Protein AF-A0A2E9QCK7-F1 (afdb_monomer_lite)

Radius of gyration: 15.84 Å; chains: 1; bounding box: 39×37×38 Å

Structure (mmCIF, N/CA/C/O backbone):
data_AF-A0A2E9QCK7-F1
#
_entry.id   AF-A0A2E9QCK7-F1
#
loop_
_atom_site.group_PDB
_atom_site.id
_atom_site.type_symbol
_atom_site.label_atom_id
_atom_site.label_alt_id
_atom_site.label_comp_id
_atom_site.label_asym_id
_atom_site.label_entity_id
_atom_site.label_seq_id
_atom_site.pdbx_PDB_ins_code
_atom_site.Cartn_x
_atom_site.Cartn_y
_atom_site.Cartn_z
_atom_site.occupancy
_atom_site.B_iso_or_equiv
_atom_site.auth_seq_id
_atom_site.auth_comp_id
_atom_site.auth_asym_id
_atom_site.auth_atom_id
_atom_site.pdbx_PDB_model_num
ATOM 1 N N . MET A 1 1 ? -11.651 -20.820 -15.228 1.00 63.41 1 MET A N 1
ATOM 2 C CA . MET A 1 1 ? -10.767 -19.692 -15.595 1.00 63.41 1 MET A CA 1
ATOM 3 C C . MET A 1 1 ? -10.347 -18.994 -14.315 1.00 63.41 1 MET A C 1
ATOM 5 O O . MET A 1 1 ? -11.206 -18.794 -13.467 1.00 63.41 1 MET A O 1
ATOM 9 N N . ALA A 1 2 ? -9.060 -18.695 -14.151 1.00 88.12 2 ALA A N 1
ATOM 10 C CA . ALA A 1 2 ? -8.560 -17.899 -13.030 1.00 88.12 2 ALA A CA 1
ATOM 11 C C . ALA A 1 2 ? -8.432 -16.432 -13.471 1.00 88.12 2 ALA A C 1
ATOM 13 O O . ALA A 1 2 ? -8.135 -16.172 -14.635 1.00 88.12 2 ALA A O 1
ATOM 14 N N . GLY A 1 3 ? -8.679 -15.491 -12.564 1.00 92.62 3 GLY A N 1
ATOM 15 C CA . GLY A 1 3 ? -8.576 -14.053 -12.812 1.00 92.62 3 GLY A CA 1
ATOM 16 C C . GLY A 1 3 ? -8.310 -13.306 -11.510 1.00 92.62 3 GLY A C 1
ATOM 17 O O . GLY A 1 3 ? -8.466 -13.876 -10.427 1.00 92.62 3 GLY A O 1
ATOM 18 N N . VAL A 1 4 ? -7.900 -12.044 -11.615 1.00 93.75 4 VAL A N 1
ATOM 19 C CA . VAL A 1 4 ? -7.601 -11.189 -10.460 1.00 93.75 4 VAL A CA 1
ATOM 20 C C . VAL A 1 4 ? -8.713 -10.162 -10.299 1.00 93.75 4 VAL A C 1
ATOM 22 O O . VAL A 1 4 ? -9.032 -9.427 -11.231 1.00 93.75 4 VAL A O 1
ATOM 25 N N . VAL A 1 5 ? -9.292 -10.091 -9.101 1.00 94.31 5 VAL A N 1
ATOM 26 C CA . VAL A 1 5 ? -10.239 -9.037 -8.725 1.00 94.31 5 VAL A CA 1
ATOM 27 C C . VAL A 1 5 ? -9.566 -8.163 -7.683 1.00 94.31 5 VAL A C 1
ATOM 29 O O . VAL A 1 5 ? -9.160 -8.650 -6.629 1.00 94.31 5 VAL A O 1
ATOM 32 N N . GLY A 1 6 ? -9.427 -6.880 -7.996 1.00 92.94 6 GLY A N 1
ATOM 33 C CA . GLY A 1 6 ? -8.823 -5.888 -7.119 1.00 92.94 6 GLY A CA 1
ATOM 34 C C . GLY A 1 6 ? -9.728 -4.677 -6.966 1.00 92.94 6 GLY A C 1
ATOM 35 O O . GLY A 1 6 ? -10.525 -4.361 -7.844 1.00 92.94 6 GLY A O 1
ATOM 36 N N . LEU A 1 7 ? -9.600 -3.994 -5.836 1.00 91.50 7 LEU A N 1
ATOM 37 C CA . LEU A 1 7 ? -10.248 -2.700 -5.612 1.00 91.50 7 LEU A CA 1
ATOM 38 C C . LEU A 1 7 ? -9.305 -1.576 -6.045 1.00 91.50 7 LEU A C 1
ATOM 40 O O . LEU A 1 7 ? -9.687 -0.649 -6.749 1.00 91.50 7 LEU A O 1
ATOM 44 N N . THR A 1 8 ? -8.024 -1.712 -5.704 1.00 88.69 8 THR A N 1
ATOM 45 C CA . THR A 1 8 ? -6.997 -0.721 -6.013 1.00 88.69 8 THR A CA 1
ATOM 46 C C . THR A 1 8 ? -5.658 -1.417 -6.235 1.00 88.69 8 THR A C 1
ATOM 48 O O . THR A 1 8 ? -5.275 -2.289 -5.454 1.00 88.69 8 THR A O 1
ATOM 51 N N . PHE A 1 9 ? -4.929 -1.006 -7.273 1.00 90.12 9 PHE A N 1
ATOM 52 C CA . PHE A 1 9 ? -3.530 -1.375 -7.487 1.00 90.12 9 PHE A CA 1
ATOM 53 C C . PHE A 1 9 ? -2.679 -0.116 -7.342 1.00 90.12 9 PHE A C 1
ATOM 55 O O . PHE A 1 9 ? -2.906 0.869 -8.042 1.00 90.12 9 PHE A O 1
ATOM 62 N N . LEU A 1 10 ? -1.738 -0.129 -6.399 1.00 90.88 10 LEU A N 1
ATOM 63 C CA . LEU A 1 10 ? -0.898 1.024 -6.092 1.00 90.88 10 LEU A CA 1
ATOM 64 C C . LEU A 1 10 ? 0.492 0.842 -6.692 1.00 90.88 10 LEU A C 1
ATOM 66 O O . LEU A 1 10 ? 1.130 -0.190 -6.490 1.00 90.88 10 LEU A O 1
ATOM 70 N N . ASP A 1 11 ? 0.972 1.887 -7.359 1.00 91.38 11 ASP A N 1
ATOM 71 C CA . ASP A 1 11 ? 2.362 2.007 -7.778 1.00 91.38 11 ASP A CA 1
ATOM 72 C C . ASP A 1 11 ? 3.027 3.197 -7.076 1.00 91.38 11 ASP A C 1
ATOM 74 O O . ASP A 1 11 ? 2.943 4.350 -7.507 1.00 91.38 11 ASP A O 1
ATOM 78 N N . GLU A 1 12 ? 3.726 2.899 -5.982 1.00 89.19 12 GLU A N 1
ATOM 79 C CA . GLU A 1 12 ? 4.423 3.892 -5.159 1.00 89.19 12 GLU A CA 1
ATOM 80 C C . GLU A 1 12 ? 5.637 4.525 -5.867 1.00 89.19 12 GLU A C 1
ATOM 82 O O . GLU A 1 12 ? 6.216 5.495 -5.373 1.00 89.19 12 GLU A O 1
ATOM 87 N N . ARG A 1 13 ? 6.029 4.053 -7.060 1.00 88.62 13 ARG A N 1
ATOM 88 C CA . ARG A 1 13 ? 7.041 4.736 -7.884 1.00 88.62 13 ARG A CA 1
ATOM 89 C C . ARG A 1 13 ? 6.508 6.096 -8.344 1.00 88.62 13 ARG A C 1
ATOM 91 O O . ARG A 1 13 ? 7.245 7.091 -8.374 1.00 88.62 13 ARG A O 1
ATOM 98 N N . ILE A 1 14 ? 5.206 6.175 -8.616 1.00 90.44 14 ILE A N 1
ATOM 99 C CA . ILE A 1 14 ? 4.533 7.369 -9.124 1.00 90.44 14 ILE A CA 1
ATOM 100 C C . ILE A 1 14 ? 4.322 8.371 -7.982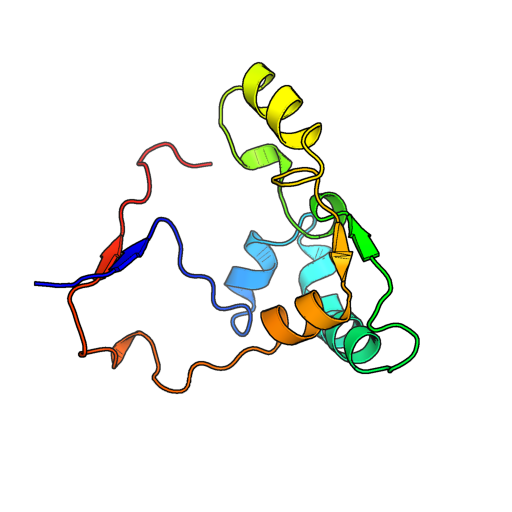 1.00 90.44 14 ILE A C 1
ATOM 102 O O . ILE A 1 14 ? 3.741 8.063 -6.943 1.00 90.44 14 ILE A O 1
ATOM 106 N N . TYR A 1 15 ? 4.790 9.610 -8.167 1.00 88.06 15 TYR A N 1
ATOM 107 C CA . TYR A 1 15 ? 4.681 10.655 -7.140 1.00 88.06 15 TYR A CA 1
ATOM 108 C C . TYR A 1 15 ? 3.229 10.962 -6.757 1.00 88.06 15 TYR A C 1
ATOM 110 O O . TYR A 1 15 ? 2.929 11.143 -5.581 1.00 88.06 15 TYR A O 1
ATOM 118 N N . ARG A 1 16 ? 2.324 10.986 -7.743 1.00 90.94 16 ARG A N 1
ATOM 119 C CA . ARG A 1 16 ? 0.899 11.238 -7.513 1.00 90.94 16 ARG A CA 1
ATOM 120 C C . ARG A 1 16 ? 0.268 10.180 -6.606 1.00 90.94 16 ARG A C 1
ATOM 122 O O . ARG A 1 16 ? -0.409 10.548 -5.656 1.00 90.94 16 ARG A O 1
ATOM 129 N N . VAL A 1 17 ? 0.551 8.900 -6.862 1.00 89.50 17 VAL A N 1
ATOM 130 C CA . VAL A 1 17 ? 0.061 7.786 -6.036 1.00 89.50 17 VAL A CA 1
ATOM 131 C C . VAL A 1 17 ? 0.561 7.950 -4.604 1.00 89.50 17 VAL A C 1
ATOM 133 O O . VAL A 1 17 ? -0.246 8.019 -3.685 1.00 89.50 17 VAL A O 1
ATOM 136 N N . ARG A 1 18 ? 1.870 8.171 -4.417 1.00 89.31 18 ARG A N 1
ATOM 137 C CA . ARG A 1 18 ? 2.450 8.452 -3.092 1.00 89.31 18 ARG A CA 1
ATOM 138 C C . ARG A 1 18 ? 1.745 9.598 -2.381 1.00 89.31 18 ARG A C 1
ATOM 140 O O . ARG A 1 18 ? 1.391 9.476 -1.215 1.00 89.31 18 ARG A O 1
ATOM 147 N N . HIS A 1 19 ? 1.560 10.715 -3.075 1.00 88.88 19 HIS A N 1
ATOM 148 C CA . HIS A 1 19 ? 0.938 11.923 -2.543 1.00 88.88 19 HIS A CA 1
ATOM 149 C C . HIS A 1 19 ? -0.515 11.699 -2.088 1.00 88.88 19 HIS A C 1
ATOM 151 O O . HIS A 1 19 ? -0.951 12.285 -1.093 1.00 88.88 19 HIS A O 1
ATOM 157 N N . GLU A 1 20 ? -1.261 10.853 -2.795 1.00 87.69 20 GLU A N 1
ATOM 158 C CA . GLU A 1 20 ? -2.643 10.502 -2.457 1.00 87.69 20 GLU A CA 1
ATOM 159 C C . GLU A 1 20 ? -2.715 9.457 -1.326 1.00 87.69 20 GLU A C 1
ATOM 161 O O . GLU A 1 20 ? -3.569 9.585 -0.445 1.00 87.69 20 GLU A O 1
ATOM 166 N N . THR A 1 21 ? -1.776 8.505 -1.269 1.00 85.62 21 THR A N 1
ATOM 167 C CA . THR A 1 21 ? -1.723 7.445 -0.245 1.00 85.62 21 THR A CA 1
ATOM 168 C C . THR A 1 21 ? -1.270 7.952 1.127 1.00 85.62 21 THR A C 1
ATOM 170 O O . THR A 1 21 ? -1.786 7.503 2.159 1.00 85.62 21 THR A O 1
ATOM 173 N N . VAL A 1 22 ? -0.294 8.871 1.176 1.00 88.19 22 VAL A N 1
ATOM 174 C CA . VAL A 1 22 ? 0.280 9.327 2.451 1.00 88.19 22 VAL A CA 1
ATOM 175 C C . VAL A 1 22 ? -0.727 10.102 3.300 1.00 88.19 22 VAL A C 1
ATOM 177 O O . VAL A 1 22 ? -1.586 10.834 2.796 1.00 88.19 22 VAL A O 1
ATOM 180 N N . ILE A 1 23 ? -0.587 9.987 4.624 1.00 87.19 23 ILE A N 1
ATOM 181 C CA . ILE A 1 23 ? -1.447 10.708 5.576 1.00 87.19 23 ILE A CA 1
ATOM 182 C C . ILE A 1 23 ? -1.418 12.227 5.361 1.00 87.19 23 ILE A C 1
ATOM 184 O O . ILE A 1 23 ? -2.453 12.887 5.405 1.00 87.19 23 ILE A O 1
ATOM 188 N N . HIS A 1 24 ? -0.234 12.775 5.090 1.00 84.94 24 HIS A N 1
ATOM 189 C CA . HIS A 1 24 ?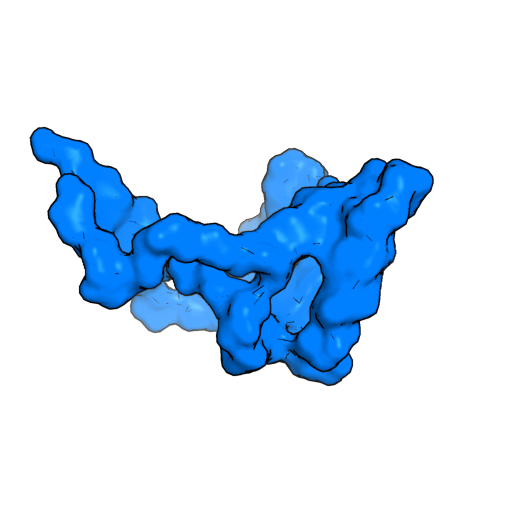 -0.035 14.186 4.809 1.00 84.94 24 HIS A CA 1
ATOM 190 C C . HIS A 1 24 ? 0.759 14.327 3.512 1.00 84.94 24 HIS A C 1
ATOM 192 O O . HIS A 1 24 ? 1.875 13.810 3.450 1.00 84.94 24 HIS A O 1
ATOM 198 N N . PRO A 1 25 ? 0.245 15.063 2.513 1.00 79.50 25 PRO A N 1
ATOM 199 C CA . PRO A 1 25 ? 0.920 15.317 1.237 1.00 79.50 25 PRO A CA 1
ATOM 200 C C . PRO A 1 25 ? 2.400 15.712 1.337 1.00 79.50 25 PRO A C 1
ATOM 202 O O . PRO A 1 25 ? 3.230 15.282 0.539 1.00 79.50 25 PRO A O 1
ATOM 205 N N . LEU A 1 26 ? 2.747 16.480 2.373 1.00 82.44 26 LEU A N 1
ATOM 206 C CA . LEU A 1 26 ? 4.107 16.952 2.650 1.00 82.44 26 LEU A CA 1
ATOM 207 C C . LEU A 1 26 ? 5.095 15.826 2.999 1.00 82.44 26 LEU A C 1
ATOM 209 O O . LEU A 1 26 ? 6.302 16.044 2.968 1.00 82.44 26 LEU A O 1
ATOM 213 N N . LEU A 1 27 ? 4.605 14.625 3.320 1.00 82.88 27 LEU A N 1
ATOM 214 C CA . LEU A 1 27 ? 5.425 13.445 3.595 1.00 82.88 27 LEU A CA 1
ATOM 215 C C . LEU A 1 27 ? 5.762 12.650 2.327 1.00 82.88 27 LEU A C 1
ATOM 217 O O . LEU A 1 27 ? 6.662 11.818 2.359 1.00 82.88 27 LEU A O 1
ATOM 221 N N . ALA A 1 28 ? 5.113 12.906 1.188 1.00 81.81 28 ALA A N 1
ATOM 222 C CA . ALA A 1 28 ? 5.410 12.183 -0.053 1.00 81.81 28 ALA A CA 1
ATOM 223 C C . ALA A 1 28 ? 6.893 12.284 -0.498 1.00 81.81 28 ALA A C 1
ATOM 225 O O . ALA A 1 28 ? 7.448 11.279 -0.958 1.00 81.81 28 ALA A O 1
ATOM 226 N N . PRO A 1 29 ? 7.592 13.429 -0.324 1.00 85.69 29 PRO A N 1
ATOM 227 C CA . PRO A 1 29 ? 9.020 13.534 -0.622 1.00 85.69 29 PRO A CA 1
ATOM 228 C C . PRO A 1 29 ? 9.938 12.783 0.353 1.00 85.69 29 PRO A C 1
ATOM 230 O O . PRO A 1 29 ? 11.093 12.549 0.011 1.00 85.69 29 PRO A O 1
ATOM 233 N N . THR A 1 30 ? 9.472 12.394 1.549 1.00 83.19 30 THR A N 1
ATOM 234 C CA . THR A 1 30 ? 10.311 11.705 2.554 1.00 83.19 30 THR A CA 1
ATOM 235 C C . THR A 1 30 ? 10.377 10.191 2.342 1.00 83.19 30 THR A C 1
ATOM 237 O O . THR A 1 30 ? 11.176 9.508 2.981 1.00 83.19 30 THR A O 1
ATOM 240 N N . VAL A 1 31 ? 9.615 9.652 1.386 1.00 81.38 31 VAL A N 1
ATOM 241 C CA . VAL A 1 31 ? 9.607 8.225 1.023 1.00 81.38 31 VAL A CA 1
ATOM 242 C C . VAL A 1 31 ? 11.014 7.646 0.761 1.00 81.38 31 VAL A C 1
ATOM 244 O O . VAL A 1 31 ? 11.316 6.592 1.322 1.00 81.38 31 VAL A O 1
ATOM 247 N N . PRO A 1 32 ? 11.931 8.298 0.014 1.00 83.81 32 PRO A N 1
ATOM 248 C CA . PRO A 1 32 ? 13.288 7.779 -0.187 1.00 83.81 32 PRO A CA 1
ATOM 249 C C . PRO A 1 32 ? 14.092 7.631 1.113 1.00 83.81 32 PRO A C 1
ATOM 251 O O . PRO A 1 32 ? 14.853 6.674 1.258 1.00 83.81 32 PRO A O 1
ATOM 254 N N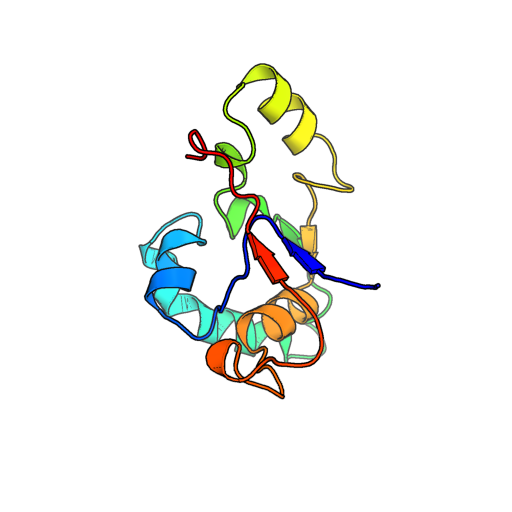 . LEU A 1 33 ? 13.891 8.535 2.081 1.00 86.75 33 LEU A N 1
ATOM 255 C CA . LEU A 1 33 ? 14.508 8.442 3.407 1.00 86.75 33 LEU A CA 1
ATOM 256 C C . LEU A 1 33 ? 14.003 7.191 4.135 1.00 86.75 33 LEU A C 1
ATOM 258 O O . LEU A 1 33 ? 14.798 6.405 4.644 1.00 86.75 33 LEU A O 1
ATOM 262 N N . VAL A 1 34 ? 12.685 6.978 4.141 1.00 85.50 34 VAL A N 1
ATOM 263 C CA . VAL A 1 34 ? 12.044 5.815 4.774 1.00 85.50 34 VAL A CA 1
ATOM 264 C C . VAL A 1 34 ? 12.517 4.505 4.136 1.00 85.50 34 VAL A C 1
ATOM 266 O O . VAL A 1 34 ? 12.848 3.552 4.847 1.00 85.50 34 VAL A O 1
ATOM 269 N N . VAL A 1 35 ? 12.632 4.472 2.805 1.00 87.62 35 VAL A N 1
ATOM 270 C CA . VAL A 1 35 ? 13.207 3.340 2.064 1.00 87.62 35 VAL A CA 1
ATOM 271 C C . VAL A 1 35 ? 14.647 3.077 2.509 1.00 87.62 35 VAL A C 1
ATOM 273 O O . VAL A 1 35 ? 14.991 1.923 2.774 1.00 87.62 35 VAL A O 1
ATOM 276 N N . GLY A 1 36 ? 15.470 4.123 2.634 1.00 90.38 36 GLY A N 1
ATOM 277 C CA . GLY A 1 36 ? 16.848 4.027 3.120 1.00 90.38 36 GLY A CA 1
ATOM 278 C C . GLY A 1 36 ? 16.936 3.461 4.539 1.00 90.38 36 GLY A C 1
ATOM 279 O O . GLY A 1 36 ? 17.673 2.504 4.774 1.00 90.38 36 GLY A O 1
ATOM 280 N N . LEU A 1 37 ? 16.121 3.972 5.466 1.00 90.56 37 LEU A N 1
ATOM 281 C CA . LEU A 1 37 ? 16.070 3.489 6.850 1.00 90.56 37 LEU A CA 1
ATOM 282 C C . LEU A 1 37 ? 15.675 2.009 6.935 1.00 90.56 37 LEU A C 1
ATOM 284 O O . LEU A 1 37 ? 16.260 1.259 7.714 1.00 90.56 37 LEU A O 1
ATOM 288 N N . GLY A 1 38 ? 14.733 1.552 6.106 1.00 90.56 38 GLY A N 1
ATOM 289 C CA . GLY A 1 38 ? 14.325 0.144 6.079 1.00 90.56 38 GLY A CA 1
ATOM 290 C C . GLY A 1 38 ? 15.370 -0.826 5.517 1.00 90.56 38 GLY A C 1
ATOM 291 O O . GLY A 1 38 ? 15.250 -2.033 5.735 1.00 90.56 38 GLY A O 1
ATOM 292 N N . ARG A 1 39 ? 16.413 -0.327 4.837 1.00 91.19 39 ARG A N 1
ATOM 293 C CA . ARG A 1 39 ? 17.551 -1.138 4.364 1.00 91.19 39 ARG A CA 1
ATOM 294 C C . ARG A 1 39 ? 18.616 -1.348 5.439 1.00 91.19 39 ARG A C 1
ATOM 296 O O . ARG A 1 39 ? 19.393 -2.292 5.334 1.00 91.19 39 ARG A O 1
ATOM 303 N N . ILE A 1 40 ? 18.634 -0.517 6.482 1.00 92.94 40 ILE A N 1
ATOM 304 C CA . ILE A 1 40 ? 19.580 -0.635 7.595 1.00 92.94 40 ILE A CA 1
ATOM 305 C C . ILE A 1 40 ? 19.192 -1.863 8.441 1.00 92.94 40 ILE A C 1
ATOM 307 O O . ILE A 1 40 ? 18.084 -1.886 8.986 1.00 92.94 40 ILE A O 1
ATOM 311 N N . PRO A 1 41 ? 20.071 -2.874 8.609 1.00 87.94 41 PRO A N 1
ATOM 312 C CA . PRO A 1 41 ? 19.720 -4.137 9.268 1.00 87.94 41 PRO A CA 1
ATOM 313 C C . PRO A 1 41 ? 19.104 -3.980 10.666 1.00 87.94 41 PRO A C 1
ATOM 315 O O . PRO A 1 41 ? 18.141 -4.673 10.992 1.00 87.94 41 PRO A O 1
ATOM 318 N N . GLY A 1 42 ? 19.612 -3.037 11.469 1.00 90.38 42 GLY A N 1
ATOM 319 C CA . GLY A 1 42 ? 19.101 -2.762 12.817 1.00 90.38 42 GLY A CA 1
ATOM 320 C C . GLY A 1 42 ? 17.727 -2.083 12.836 1.00 90.38 42 GLY A C 1
ATOM 321 O O . GLY A 1 42 ? 16.886 -2.412 13.668 1.00 90.38 42 GLY A O 1
ATOM 322 N N . LEU A 1 43 ? 17.457 -1.183 11.885 1.00 91.25 43 LEU A N 1
ATOM 323 C CA . LEU A 1 43 ? 16.194 -0.438 11.818 1.00 91.25 43 LEU A CA 1
ATOM 324 C C . LEU A 1 43 ? 15.102 -1.188 11.050 1.00 91.25 43 LEU A C 1
ATOM 326 O O . LEU A 1 43 ? 13.920 -0.934 11.264 1.00 91.25 43 LEU A O 1
ATOM 330 N N . ARG A 1 44 ? 15.467 -2.170 10.217 1.00 92.62 44 ARG A N 1
ATOM 331 C CA . ARG A 1 44 ? 14.540 -2.970 9.400 1.00 92.62 44 ARG A CA 1
ATOM 332 C C . ARG A 1 44 ? 13.383 -3.578 10.201 1.00 92.62 44 ARG A C 1
ATOM 334 O O . ARG A 1 44 ? 12.269 -3.677 9.688 1.00 92.62 44 ARG A O 1
ATOM 341 N N . ARG A 1 45 ? 13.640 -4.006 11.443 1.00 93.19 45 ARG A N 1
ATOM 342 C CA . ARG A 1 45 ? 12.645 -4.644 12.328 1.00 93.19 45 ARG A CA 1
ATOM 343 C C . ARG A 1 45 ? 11.798 -3.644 13.119 1.00 93.19 45 ARG A C 1
ATOM 345 O O . ARG A 1 45 ? 10.812 -4.057 13.727 1.00 93.19 45 ARG A O 1
ATOM 352 N N . MET A 1 46 ? 12.155 -2.358 13.110 1.00 93.69 46 MET A N 1
ATOM 353 C CA . MET A 1 46 ? 11.392 -1.323 13.800 1.00 93.69 46 MET A CA 1
ATOM 354 C C . MET A 1 46 ? 9.999 -1.215 13.179 1.00 93.69 46 MET A C 1
ATOM 356 O O . MET A 1 46 ? 9.856 -1.168 11.955 1.00 93.69 46 MET A O 1
ATOM 360 N N . LYS A 1 47 ? 8.973 -1.216 14.031 1.00 93.62 47 LYS A N 1
ATOM 361 C CA . LYS A 1 47 ? 7.575 -1.147 13.609 1.00 93.62 47 LYS A CA 1
ATOM 362 C C . LYS A 1 47 ? 7.067 0.286 13.677 1.00 93.62 47 LYS A C 1
ATOM 364 O O . LYS A 1 47 ? 7.273 0.963 14.679 1.00 93.62 47 LYS A O 1
ATOM 369 N N . VAL A 1 48 ? 6.349 0.704 12.643 1.00 91.38 48 VAL A N 1
ATOM 370 C CA . VAL A 1 48 ? 5.698 2.013 12.556 1.00 91.38 48 VAL A CA 1
ATOM 371 C C . VAL A 1 48 ? 4.189 1.804 12.388 1.00 91.38 48 VAL A C 1
ATOM 373 O O . VAL A 1 48 ? 3.784 0.954 11.590 1.00 91.38 48 VAL A O 1
ATOM 376 N N . PRO A 1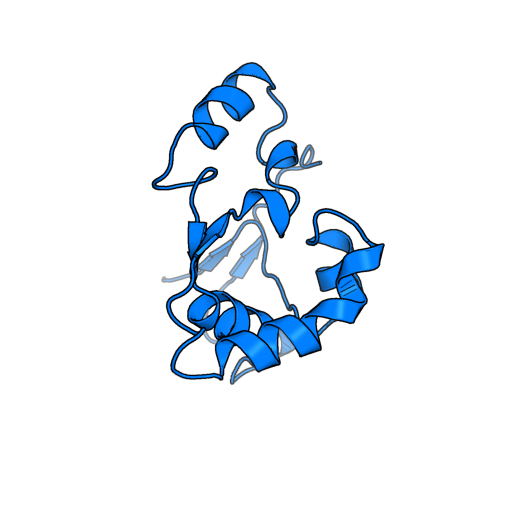 49 ? 3.333 2.525 13.134 1.00 90.94 49 PRO A N 1
ATOM 377 C CA . PRO A 1 49 ? 1.883 2.428 12.977 1.00 90.94 49 PRO A CA 1
ATOM 378 C C . PRO A 1 49 ? 1.431 2.840 11.570 1.00 90.94 49 PRO A C 1
ATOM 380 O O . PRO A 1 49 ? 1.773 3.931 11.115 1.00 90.94 49 PRO A O 1
ATOM 383 N N . MET A 1 50 ? 0.596 2.032 10.907 1.00 88.81 50 MET A N 1
ATOM 384 C CA . MET A 1 50 ? 0.153 2.330 9.533 1.00 88.81 50 MET A CA 1
ATOM 385 C C . MET A 1 50 ? -0.670 3.624 9.441 1.00 88.81 50 MET A C 1
ATOM 387 O O . MET A 1 50 ? -0.579 4.367 8.463 1.00 88.81 50 MET A O 1
ATOM 391 N N . LYS A 1 51 ? -1.385 3.957 10.522 1.00 85.75 51 LYS A N 1
ATOM 392 C CA . LYS A 1 51 ? -2.112 5.223 10.700 1.00 85.75 51 LYS A CA 1
ATOM 393 C C . LYS A 1 51 ? -1.244 6.486 10.640 1.00 85.75 51 LYS A C 1
ATOM 395 O O . LYS A 1 51 ? -1.798 7.571 10.577 1.00 85.75 51 LYS A O 1
ATOM 400 N N . TRP A 1 52 ? 0.080 6.378 10.758 1.00 86.06 52 TRP A N 1
ATOM 401 C CA . TRP A 1 52 ? 1.003 7.514 10.610 1.00 86.06 52 TRP A CA 1
ATOM 402 C C . TRP A 1 52 ? 1.562 7.638 9.198 1.00 86.06 52 TRP A C 1
ATOM 404 O O . TRP A 1 52 ? 2.201 8.633 8.877 1.00 86.06 52 TRP A O 1
ATOM 414 N N . LEU A 1 53 ? 1.367 6.613 8.375 1.00 85.50 53 LEU A N 1
ATOM 415 C CA . LEU A 1 53 ? 1.954 6.520 7.048 1.00 85.50 53 LEU A CA 1
ATOM 416 C C . LEU A 1 53 ? 0.905 6.789 5.978 1.00 85.50 53 LEU A C 1
ATOM 418 O O . LEU A 1 53 ? 1.183 7.514 5.032 1.00 85.50 53 LEU A O 1
ATOM 422 N N . SER A 1 54 ? -0.304 6.259 6.157 1.00 85.88 54 SER A N 1
ATOM 423 C CA . SER A 1 54 ? -1.387 6.344 5.178 1.00 85.88 54 SER A CA 1
ATOM 424 C C . SER A 1 54 ? -2.692 6.842 5.791 1.00 85.88 54 SER A C 1
ATOM 426 O O . SER A 1 54 ? -2.856 6.876 7.016 1.00 85.88 54 SER A O 1
ATOM 428 N N . ARG A 1 55 ? -3.643 7.204 4.926 1.00 86.81 55 ARG A N 1
ATOM 429 C CA . ARG A 1 55 ? -4.986 7.674 5.299 1.00 86.81 55 ARG A CA 1
ATOM 430 C C . ARG A 1 55 ? -5.902 6.545 5.772 1.00 86.81 55 ARG A C 1
ATOM 432 O O . ARG A 1 55 ? -7.008 6.361 5.288 1.00 86.81 55 ARG A O 1
ATOM 439 N N . MET A 1 56 ? -5.486 5.813 6.799 1.00 87.31 56 MET A N 1
ATOM 440 C CA . MET A 1 56 ? -6.290 4.726 7.379 1.00 87.31 56 MET A CA 1
ATOM 441 C C . MET A 1 56 ? -7.648 5.192 7.927 1.00 87.31 56 MET A C 1
ATOM 443 O O . MET A 1 56 ? -8.528 4.372 8.158 1.00 87.31 56 MET A O 1
ATOM 447 N N . TYR A 1 57 ? -7.840 6.498 8.127 1.00 84.25 57 TYR A N 1
ATOM 448 C CA . TYR A 1 57 ? -9.105 7.088 8.560 1.00 84.25 57 TYR A CA 1
ATOM 449 C C . TYR A 1 57 ? -10.154 7.229 7.441 1.00 84.25 57 TYR A C 1
ATOM 451 O O . TYR A 1 57 ? -11.289 7.581 7.750 1.00 84.25 57 TYR A O 1
ATOM 459 N N . THR A 1 58 ? -9.811 6.972 6.174 1.00 87.62 58 THR A N 1
ATOM 460 C CA . THR A 1 58 ? -10.780 6.933 5.061 1.00 87.62 58 THR A CA 1
ATOM 461 C C . THR A 1 58 ? -11.119 5.512 4.613 1.00 87.62 58 THR A C 1
ATOM 463 O O . THR A 1 58 ? -11.915 5.335 3.706 1.00 87.62 58 THR A O 1
ATOM 466 N N . LEU A 1 59 ? -10.598 4.489 5.305 1.00 88.19 59 LEU A N 1
ATOM 467 C CA . LEU A 1 59 ? -10.799 3.074 4.968 1.00 88.19 59 LEU A CA 1
ATOM 468 C C . LEU A 1 59 ? -12.277 2.663 4.830 1.00 88.19 59 LEU A C 1
ATOM 470 O O . LEU A 1 59 ? -12.600 1.715 4.122 1.00 88.19 59 LEU A O 1
ATOM 474 N N . VAL A 1 60 ? -13.174 3.332 5.555 1.00 91.44 60 VAL A N 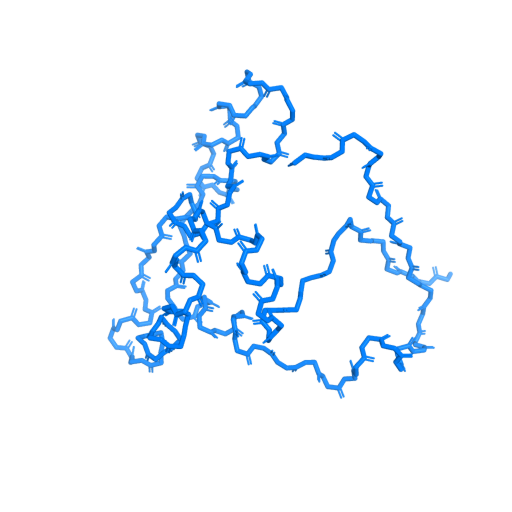1
ATOM 475 C CA . VAL A 1 60 ? -14.616 3.099 5.476 1.00 91.44 60 VAL A CA 1
ATOM 476 C C . VAL A 1 60 ? -15.371 4.401 5.716 1.00 91.44 60 VAL A C 1
ATOM 478 O O . VAL A 1 60 ? -14.998 5.213 6.564 1.00 91.44 60 VAL A O 1
ATOM 481 N N . ASN A 1 61 ? -16.477 4.577 4.995 1.00 90.88 61 ASN A N 1
ATOM 482 C CA . ASN A 1 61 ? -17.318 5.771 5.092 1.00 90.88 61 ASN A CA 1
ATOM 483 C C . ASN A 1 61 ? -18.064 5.895 6.438 1.00 90.88 61 ASN A C 1
ATOM 485 O O . ASN A 1 61 ? -18.390 7.002 6.870 1.00 90.88 61 ASN A O 1
ATOM 489 N N . ASP A 1 62 ? -18.348 4.774 7.111 1.00 93.12 62 ASP A N 1
ATOM 490 C CA . ASP A 1 62 ? -19.027 4.749 8.411 1.00 93.12 62 ASP A CA 1
ATOM 491 C C . ASP A 1 62 ? -18.032 4.937 9.570 1.00 93.12 62 ASP A C 1
ATOM 493 O O . ASP A 1 62 ? -17.165 4.100 9.831 1.00 93.12 62 ASP A O 1
ATOM 497 N N . LYS A 1 63 ? -18.202 6.023 10.330 1.00 92.00 63 LYS A N 1
ATOM 498 C CA . LYS A 1 63 ? -17.314 6.384 11.446 1.00 92.00 63 LYS A CA 1
ATOM 499 C C . LYS A 1 63 ? -17.321 5.374 12.601 1.00 92.00 63 LYS A C 1
ATOM 501 O O . LYS A 1 63 ? -16.299 5.221 13.274 1.00 92.00 63 LYS A O 1
ATOM 506 N N . LYS A 1 64 ? -18.446 4.701 12.867 1.00 94.38 64 LYS A N 1
ATOM 507 C CA . LYS A 1 64 ? -18.534 3.680 13.922 1.00 94.38 64 LYS A CA 1
ATOM 508 C C . LYS A 1 64 ? -17.719 2.457 13.517 1.00 94.38 64 LYS A C 1
ATOM 510 O O . LYS A 1 64 ? -16.891 2.011 14.312 1.00 94.38 64 LYS A O 1
ATOM 515 N N . LEU A 1 65 ? -17.882 1.982 12.281 1.00 93.38 65 LEU A N 1
ATOM 516 C CA . LEU A 1 65 ? -17.096 0.862 11.746 1.00 93.38 65 LEU A CA 1
ATOM 517 C C . LEU A 1 65 ? -15.608 1.201 11.677 1.00 93.38 65 LEU A C 1
ATOM 519 O O . LEU A 1 65 ? -14.779 0.404 12.111 1.00 93.38 65 LEU A O 1
ATOM 523 N N . LEU A 1 66 ? -15.267 2.420 11.250 1.00 94.25 66 LEU A N 1
ATOM 524 C CA . LEU A 1 66 ? -13.885 2.890 11.228 1.00 94.25 66 LEU A CA 1
ATOM 525 C C . LEU A 1 66 ? -13.227 2.785 12.610 1.00 94.25 66 LEU A C 1
ATOM 527 O O . LEU A 1 66 ? -12.100 2.308 12.735 1.00 94.25 66 LEU A O 1
ATOM 531 N N . SER A 1 67 ? -13.940 3.187 13.667 1.00 93.06 67 SER A N 1
ATOM 532 C CA . SER A 1 67 ? -13.425 3.100 15.037 1.00 93.06 67 SER A CA 1
ATOM 533 C C . SER A 1 67 ? -13.159 1.661 15.493 1.00 93.06 67 SER A C 1
ATOM 535 O O . SER A 1 67 ? -12.257 1.435 16.299 1.00 93.06 67 SER A O 1
ATOM 537 N N . ILE A 1 68 ? -13.923 0.693 14.980 1.00 94.56 68 ILE A N 1
ATOM 538 C CA . ILE A 1 68 ? -13.738 -0.734 15.258 1.00 94.56 68 ILE A CA 1
ATOM 539 C C . ILE A 1 68 ? -12.513 -1.240 14.492 1.00 94.56 68 ILE A C 1
ATOM 541 O O . ILE A 1 68 ? -11.623 -1.831 15.098 1.00 94.56 68 ILE A O 1
ATOM 545 N N . PHE A 1 69 ? -12.409 -0.931 13.198 1.00 92.62 69 PHE A N 1
ATOM 546 C CA . PHE A 1 69 ? -11.285 -1.358 12.360 1.00 92.62 69 PHE A CA 1
ATOM 547 C C . PHE A 1 69 ? -9.945 -0.818 12.866 1.00 92.62 69 PHE A C 1
ATOM 549 O O . PHE A 1 69 ? -8.979 -1.566 12.979 1.00 92.62 69 PHE A O 1
ATOM 556 N N . LEU A 1 70 ? -9.879 0.455 13.265 1.00 92.25 70 LEU A N 1
ATOM 557 C CA . LEU A 1 70 ? -8.644 1.052 13.786 1.00 92.25 70 LEU A CA 1
ATOM 558 C C . LEU A 1 70 ? -8.201 0.477 15.145 1.00 92.25 70 LEU A C 1
ATOM 560 O O . LEU A 1 70 ? -7.036 0.640 15.523 1.00 92.25 70 LEU A O 1
ATOM 564 N N . LYS A 1 71 ? -9.100 -0.180 15.892 1.00 93.25 71 LYS A N 1
ATOM 565 C CA . LYS A 1 71 ? -8.755 -0.900 17.130 1.00 93.25 71 LYS A CA 1
ATOM 566 C C . LYS A 1 71 ? -8.149 -2.274 16.849 1.00 93.25 71 LYS A C 1
ATOM 568 O O . LYS A 1 71 ? -7.387 -2.764 17.682 1.00 93.25 71 LYS A O 1
ATOM 573 N N . ASP A 1 72 ? -8.439 -2.868 15.693 1.00 92.88 72 ASP A N 1
ATOM 574 C CA . ASP A 1 72 ? -7.888 -4.159 15.300 1.00 92.88 72 ASP A CA 1
ATOM 575 C C . ASP A 1 72 ? -6.413 -4.031 14.888 1.00 92.88 72 ASP A C 1
ATOM 577 O O . ASP A 1 72 ? -6.063 -3.534 13.816 1.00 92.88 72 ASP A O 1
ATOM 581 N N . ARG A 1 73 ? -5.524 -4.514 15.762 1.00 90.50 73 ARG A N 1
ATOM 582 C CA . ARG A 1 73 ? -4.066 -4.495 15.566 1.00 90.50 73 ARG A CA 1
ATOM 583 C C . ARG A 1 73 ? -3.558 -5.525 14.565 1.00 90.50 73 ARG A C 1
ATOM 585 O O . ARG A 1 73 ? -2.378 -5.473 14.222 1.00 90.50 73 ARG A O 1
ATOM 592 N N . THR A 1 74 ? -4.413 -6.438 14.119 1.00 89.81 74 THR A N 1
ATOM 593 C CA . THR A 1 74 ? -4.085 -7.438 13.098 1.00 89.81 74 THR A CA 1
ATOM 594 C C . THR A 1 74 ? -4.416 -6.957 11.683 1.00 89.81 74 THR A C 1
ATOM 596 O O . THR A 1 74 ? -3.886 -7.510 10.724 1.00 89.81 74 THR A O 1
ATOM 599 N N . SER A 1 75 ? -5.212 -5.885 11.560 1.00 88.44 75 SER A N 1
ATOM 600 C CA . SER A 1 75 ? -5.673 -5.306 10.293 1.00 88.44 75 SER A CA 1
ATOM 601 C C . SER A 1 75 ? -5.410 -3.787 10.235 1.00 88.44 75 SER A C 1
ATOM 603 O O . SER A 1 75 ? -4.258 -3.360 10.299 1.00 88.44 75 SER A O 1
ATOM 605 N N . ALA A 1 76 ? -6.437 -2.937 10.132 1.00 87.56 76 ALA A N 1
ATOM 606 C CA . ALA A 1 76 ? -6.295 -1.493 9.892 1.00 87.56 76 ALA A CA 1
ATOM 607 C C . ALA A 1 76 ? -5.514 -0.725 10.982 1.00 87.56 76 ALA A C 1
ATOM 609 O O . ALA A 1 76 ? -4.905 0.312 10.713 1.00 87.56 76 ALA A O 1
ATOM 610 N N . GLY A 1 77 ? -5.506 -1.224 12.220 1.00 90.00 77 GLY A N 1
ATOM 611 C CA . GLY A 1 77 ? -4.736 -0.677 13.338 1.00 90.00 77 GLY A CA 1
ATOM 612 C C . GLY A 1 77 ? -3.308 -1.224 13.464 1.00 90.00 77 GLY A C 1
ATOM 613 O O . GLY A 1 77 ? -2.647 -0.939 14.476 1.00 90.00 77 GLY A O 1
ATOM 614 N N . ALA A 1 78 ? -2.844 -2.029 12.503 1.00 93.56 78 ALA A N 1
ATOM 615 C CA . ALA A 1 78 ? -1.554 -2.704 12.549 1.00 93.56 78 ALA A CA 1
ATOM 616 C C . ALA A 1 78 ? -0.356 -1.749 12.429 1.00 93.56 78 ALA A C 1
ATOM 618 O O . ALA A 1 78 ? -0.428 -0.626 11.917 1.00 93.56 78 ALA A O 1
ATOM 619 N N . SER A 1 79 ? 0.787 -2.245 12.900 1.00 94.75 79 SER A N 1
ATOM 620 C CA . SER A 1 79 ? 2.088 -1.616 12.691 1.00 94.75 79 SER A CA 1
ATOM 621 C C . SER A 1 79 ? 2.920 -2.471 11.748 1.00 94.75 79 SER A C 1
ATOM 623 O O . SER A 1 79 ? 3.077 -3.674 11.969 1.00 94.75 79 SER A O 1
ATOM 625 N N . VAL A 1 80 ? 3.500 -1.836 10.736 1.00 93.38 80 VAL A N 1
ATOM 626 C CA . VAL A 1 80 ? 4.327 -2.489 9.717 1.00 93.38 80 VAL A CA 1
ATOM 627 C C . VAL A 1 80 ? 5.805 -2.263 10.002 1.00 93.38 80 VAL A C 1
ATOM 629 O O . VAL A 1 80 ? 6.183 -1.269 10.621 1.00 93.38 80 VAL A O 1
ATOM 632 N N . SER A 1 81 ? 6.661 -3.195 9.587 1.00 94.88 81 SER A N 1
ATOM 633 C CA . SER A 1 81 ? 8.107 -3.027 9.739 1.00 94.88 81 SER A CA 1
ATOM 634 C C . SER A 1 81 ? 8.654 -2.038 8.709 1.00 94.88 81 SER A C 1
ATOM 636 O O . SER A 1 81 ? 8.162 -1.972 7.581 1.00 94.88 81 SER A O 1
ATOM 638 N N . LEU A 1 82 ? 9.715 -1.308 9.059 1.00 93.81 82 LEU A N 1
ATOM 639 C CA . LEU A 1 82 ? 10.419 -0.461 8.092 1.00 93.81 82 LEU A CA 1
ATOM 640 C C . LEU A 1 82 ? 10.966 -1.264 6.907 1.00 93.81 82 LEU A C 1
ATOM 642 O O . LEU A 1 82 ? 10.999 -0.760 5.790 1.00 93.81 82 LEU A O 1
ATOM 646 N N . GLY A 1 83 ? 11.364 -2.519 7.126 1.00 94.94 83 GLY A N 1
ATOM 647 C CA . GLY A 1 83 ? 11.776 -3.414 6.047 1.00 94.94 83 GLY A CA 1
ATOM 648 C C . GLY A 1 83 ? 10.661 -3.704 5.049 1.00 94.94 83 GLY A C 1
ATOM 649 O O . GLY A 1 83 ? 10.892 -3.633 3.845 1.00 94.94 83 GLY A O 1
ATOM 650 N N . PHE A 1 84 ? 9.455 -4.000 5.543 1.00 93.69 84 PHE A N 1
ATOM 651 C CA . PHE A 1 84 ? 8.281 -4.175 4.689 1.00 93.69 84 PHE A CA 1
ATOM 652 C C . PHE A 1 84 ? 7.969 -2.886 3.929 1.00 93.69 84 PHE A C 1
ATOM 654 O O . PHE A 1 84 ? 7.826 -2.916 2.714 1.00 93.69 84 PHE A O 1
ATOM 661 N N . LEU A 1 85 ? 7.945 -1.751 4.630 1.00 92.44 85 LEU A N 1
ATOM 662 C CA . LEU A 1 85 ? 7.645 -0.451 4.040 1.00 92.44 85 LEU A CA 1
ATOM 663 C C . LEU A 1 85 ? 8.649 -0.065 2.944 1.00 92.44 85 LEU A C 1
ATOM 665 O O . LEU A 1 85 ? 8.254 0.377 1.871 1.00 92.44 85 LEU A O 1
ATOM 669 N N . SER A 1 86 ? 9.939 -0.305 3.186 1.00 93.19 86 SER A N 1
ATOM 670 C CA . SER A 1 86 ? 11.005 -0.113 2.200 1.00 93.19 86 SER A CA 1
ATOM 671 C C . SER A 1 86 ? 10.809 -1.006 0.975 1.00 93.19 86 SER A C 1
ATOM 673 O O . SER A 1 86 ? 10.907 -0.523 -0.152 1.00 93.19 86 SER A O 1
ATOM 675 N N . SER A 1 87 ? 10.465 -2.283 1.177 1.00 92.75 87 SER A N 1
ATOM 676 C CA . SER A 1 87 ? 10.174 -3.211 0.079 1.00 92.75 87 SER A CA 1
ATOM 677 C C . SER A 1 87 ? 8.945 -2.792 -0.724 1.00 92.75 87 SER A C 1
ATOM 679 O O . SER A 1 87 ? 8.986 -2.844 -1.944 1.00 92.75 87 SER A O 1
ATOM 681 N N . PHE A 1 88 ? 7.875 -2.362 -0.056 1.00 91.56 88 PHE A N 1
ATOM 682 C CA . PHE A 1 88 ? 6.630 -1.922 -0.682 1.00 91.56 88 PHE A CA 1
ATOM 683 C C . PHE A 1 88 ? 6.838 -0.652 -1.519 1.00 91.56 88 PHE A C 1
ATOM 685 O O . PHE A 1 88 ? 6.514 -0.624 -2.699 1.00 91.56 88 PHE A O 1
ATOM 692 N N . MET A 1 89 ? 7.470 0.373 -0.939 1.00 90.25 89 MET A N 1
ATOM 693 C CA . MET A 1 89 ? 7.686 1.670 -1.595 1.00 90.25 89 MET A CA 1
ATOM 694 C C . MET A 1 89 ? 8.735 1.641 -2.713 1.00 90.25 89 MET A C 1
ATOM 696 O O . MET A 1 89 ? 8.789 2.561 -3.524 1.00 90.25 89 MET A O 1
ATOM 700 N N . SER A 1 90 ? 9.609 0.630 -2.737 1.00 90.62 90 SER A N 1
ATOM 701 C CA . SER A 1 90 ? 10.627 0.472 -3.786 1.00 90.62 90 SER A CA 1
ATOM 702 C C . SER A 1 90 ? 10.366 -0.706 -4.720 1.00 90.62 90 SER A C 1
ATOM 704 O O . SER A 1 90 ? 11.221 -1.013 -5.555 1.00 90.62 90 SER A O 1
ATOM 706 N N . TYR A 1 91 ? 9.197 -1.342 -4.599 1.00 91.94 91 TYR A N 1
ATOM 707 C CA . TYR A 1 91 ? 8.798 -2.441 -5.462 1.00 91.94 91 TYR A CA 1
ATOM 708 C C . TYR A 1 91 ? 8.768 -1.992 -6.926 1.00 91.94 91 TYR A C 1
ATOM 710 O O . TYR A 1 91 ? 8.321 -0.892 -7.258 1.00 91.94 91 TYR A O 1
ATOM 718 N N . ARG A 1 92 ? 9.277 -2.855 -7.803 1.00 91.38 92 ARG A N 1
ATOM 719 C CA . ARG A 1 92 ? 9.187 -2.717 -9.254 1.00 91.38 92 ARG A CA 1
ATOM 720 C C . ARG A 1 92 ? 8.595 -4.022 -9.776 1.00 91.38 92 ARG A C 1
ATOM 722 O O . ARG A 1 92 ? 9.194 -5.060 -9.499 1.00 91.38 92 ARG A O 1
ATOM 729 N N . PRO A 1 93 ? 7.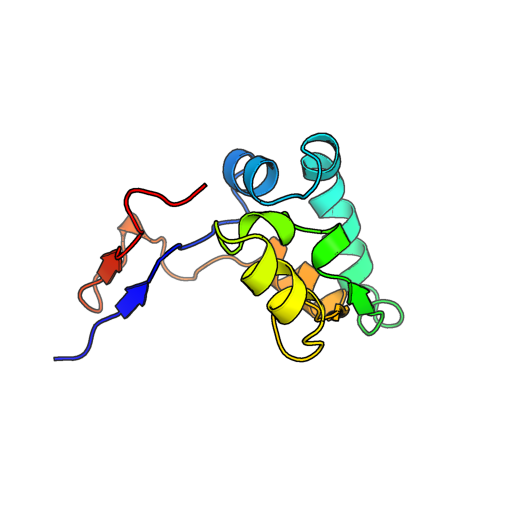435 -3.990 -10.446 1.00 91.06 93 PRO A N 1
ATOM 730 C CA . PRO A 1 93 ? 6.882 -5.183 -11.056 1.00 91.06 93 PRO A CA 1
ATOM 731 C C . PRO A 1 93 ? 7.794 -5.663 -12.189 1.00 91.06 93 PRO A C 1
ATOM 733 O O . PRO A 1 93 ? 8.408 -4.854 -12.883 1.00 91.06 93 PRO A O 1
ATOM 736 N N . ASP A 1 94 ? 7.866 -6.979 -12.381 1.00 93.12 94 ASP A N 1
ATOM 737 C CA . ASP A 1 94 ? 8.634 -7.577 -13.482 1.00 93.12 94 ASP A CA 1
ATOM 738 C C . ASP A 1 94 ? 7.960 -7.336 -14.844 1.00 93.12 94 ASP A C 1
ATOM 740 O O . ASP A 1 94 ? 8.624 -7.257 -15.875 1.00 93.12 94 ASP A O 1
ATOM 744 N N . VAL A 1 95 ? 6.630 -7.204 -14.840 1.00 93.94 95 VAL A N 1
ATOM 745 C CA . VAL A 1 95 ? 5.800 -6.879 -16.003 1.00 93.94 95 VAL A CA 1
ATOM 746 C C . VAL A 1 95 ? 5.004 -5.627 -15.670 1.00 93.94 95 VAL A C 1
ATOM 748 O O . VAL A 1 95 ? 4.269 -5.610 -14.683 1.00 93.94 95 VAL A O 1
ATOM 751 N N . GLU A 1 96 ? 5.144 -4.584 -16.486 1.00 92.88 96 GLU A N 1
ATOM 752 C CA . GLU A 1 96 ? 4.362 -3.360 -16.302 1.00 92.88 96 GLU A CA 1
ATOM 753 C C . GLU A 1 96 ? 2.855 -3.645 -16.466 1.00 92.88 96 GLU A C 1
ATOM 755 O O . GLU A 1 96 ? 2.490 -4.477 -17.309 1.00 92.88 96 GLU A O 1
ATOM 760 N N . PRO A 1 97 ? 1.972 -2.996 -15.680 1.00 90.00 97 PRO A N 1
ATOM 761 C CA . PRO A 1 97 ? 0.536 -3.289 -15.671 1.00 90.00 97 PRO A CA 1
ATOM 762 C C . PRO A 1 97 ? -0.121 -3.259 -17.057 1.00 90.00 97 PRO A C 1
ATOM 764 O O . PRO A 1 97 ? -0.994 -4.076 -17.338 1.00 90.00 97 PRO A O 1
ATOM 767 N N . GLU A 1 98 ? 0.327 -2.368 -17.942 1.00 90.56 98 GLU A N 1
ATOM 768 C CA . GLU A 1 98 ? -0.188 -2.205 -19.307 1.00 90.56 98 GLU A CA 1
ATOM 769 C C . GLU A 1 98 ? 0.134 -3.406 -20.209 1.00 90.56 98 GLU A C 1
ATOM 771 O O . GLU A 1 98 ? -0.556 -3.647 -21.197 1.00 90.56 98 GLU A O 1
ATOM 776 N N . ASN A 1 99 ? 1.169 -4.171 -19.857 1.00 95.12 99 ASN A N 1
ATOM 777 C CA . ASN A 1 99 ? 1.634 -5.346 -20.593 1.00 95.12 99 ASN A CA 1
ATOM 778 C C . ASN A 1 99 ? 1.173 -6.666 -19.953 1.00 95.12 99 ASN A C 1
ATOM 780 O O . ASN A 1 99 ? 1.539 -7.748 -20.419 1.00 95.12 99 ASN A O 1
ATOM 784 N N . PHE A 1 100 ? 0.395 -6.614 -18.869 1.00 93.00 100 PHE A N 1
ATOM 785 C CA . PHE A 1 100 ? -0.065 -7.813 -18.181 1.00 93.00 100 PHE A CA 1
ATOM 786 C C . PHE A 1 100 ? -1.155 -8.538 -18.990 1.00 93.00 100 PHE A C 1
ATOM 788 O O . PHE A 1 100 ? -2.291 -8.080 -19.080 1.00 93.00 100 PHE A O 1
ATOM 795 N N . ALA A 1 101 ? -0.816 -9.706 -19.547 1.00 93.88 101 ALA A N 1
ATOM 796 C CA . ALA A 1 101 ? -1.704 -10.492 -20.417 1.00 93.88 101 ALA A CA 1
ATOM 797 C C . ALA A 1 101 ? -1.984 -11.925 -19.915 1.00 93.88 101 ALA A C 1
ATOM 799 O O . ALA A 1 101 ? -2.539 -12.744 -20.644 1.00 93.88 101 ALA A O 1
ATOM 800 N N . VAL A 1 102 ? -1.595 -12.257 -18.677 1.00 94.56 102 VAL A N 1
ATOM 801 C CA . VAL A 1 102 ? -1.676 -13.635 -18.150 1.00 94.56 102 VAL A CA 1
ATOM 802 C C . VAL A 1 102 ? -3.117 -14.055 -17.843 1.00 94.56 102 VAL A C 1
ATOM 804 O O . VAL A 1 102 ? -3.488 -15.207 -18.066 1.00 94.56 102 VAL A O 1
ATOM 807 N N . CYS A 1 103 ? -3.935 -13.146 -17.308 1.00 95.19 103 CYS A N 1
ATOM 808 C CA . CYS A 1 103 ? -5.334 -13.420 -16.982 1.00 95.19 103 CYS A CA 1
ATOM 809 C C . CYS A 1 103 ? -6.172 -12.130 -16.936 1.00 95.19 103 CYS A C 1
ATOM 811 O O . CYS A 1 103 ? -5.602 -11.042 -16.836 1.00 95.19 103 CYS A O 1
ATOM 813 N N . PRO A 1 104 ? -7.514 -12.231 -16.980 1.00 94.44 104 PRO A N 1
ATOM 814 C CA . PRO A 1 104 ? -8.386 -11.073 -16.824 1.00 94.44 104 PRO A CA 1
ATOM 815 C C . PRO A 1 104 ? -8.214 -10.399 -15.458 1.00 94.44 104 PRO A C 1
ATOM 817 O O . PRO A 1 104 ? -8.147 -11.073 -14.424 1.00 94.44 104 PRO A O 1
ATOM 820 N N . VAL A 1 105 ? -8.211 -9.065 -15.466 1.00 93.75 105 VAL A N 1
ATOM 821 C CA . VAL A 1 105 ? -8.165 -8.220 -14.268 1.00 93.75 105 VAL A CA 1
ATOM 822 C C . VAL A 1 105 ? -9.447 -7.396 -14.194 1.00 93.75 105 VAL A C 1
ATOM 824 O O . VAL A 1 105 ? -9.781 -6.684 -15.139 1.00 93.75 105 VAL A O 1
ATOM 827 N N . LEU A 1 106 ? -10.165 -7.487 -13.074 1.00 93.69 106 LEU A N 1
ATOM 828 C CA . LEU A 1 106 ? -11.352 -6.682 -12.794 1.00 93.69 106 LEU A CA 1
ATOM 829 C C . LEU A 1 106 ? -11.051 -5.683 -11.677 1.00 93.69 106 LEU A C 1
ATOM 831 O O . LEU A 1 106 ? -10.700 -6.075 -10.562 1.00 93.69 106 LEU A O 1
ATOM 835 N N . LEU A 1 107 ? -11.253 -4.401 -11.976 1.00 92.94 107 LEU A N 1
ATOM 836 C CA . LEU A 1 107 ? -11.292 -3.334 -10.983 1.00 92.94 107 LEU A CA 1
ATOM 837 C C . LEU A 1 107 ? -12.717 -3.199 -10.446 1.00 92.94 107 LEU A C 1
ATOM 839 O O . LEU A 1 107 ? -13.618 -2.778 -11.165 1.00 92.94 107 LEU A O 1
ATOM 843 N N . ALA A 1 108 ? -12.912 -3.567 -9.184 1.00 93.56 108 ALA A N 1
ATOM 844 C CA . ALA A 1 108 ? -14.205 -3.553 -8.501 1.00 93.56 108 ALA A CA 1
ATOM 845 C C . ALA A 1 108 ? -14.325 -2.385 -7.502 1.00 93.56 108 ALA A C 1
ATOM 847 O O . ALA A 1 108 ? -14.971 -2.513 -6.462 1.00 93.56 108 ALA A O 1
ATOM 848 N N . GLN A 1 109 ? -13.674 -1.256 -7.801 1.00 90.00 109 GLN A N 1
ATOM 849 C CA . GLN A 1 109 ? -13.656 -0.080 -6.934 1.00 90.00 109 GLN A CA 1
ATOM 850 C C . GLN A 1 109 ? -15.083 0.477 -6.731 1.00 90.00 109 GLN A C 1
ATOM 852 O O . GLN A 1 109 ? -15.789 0.701 -7.718 1.00 90.00 109 GLN A O 1
ATOM 857 N N . PRO A 1 110 ? -15.535 0.720 -5.486 1.00 89.31 110 PRO A N 1
ATOM 858 C CA . PRO A 1 110 ? -16.867 1.259 -5.226 1.00 89.31 110 PRO A CA 1
ATOM 859 C C . PRO A 1 110 ? -17.036 2.693 -5.743 1.00 89.31 110 PRO A C 1
ATOM 861 O O . PRO A 1 110 ? -16.161 3.532 -5.562 1.00 89.31 110 PRO A O 1
ATOM 864 N N . GLU A 1 111 ? -18.219 3.016 -6.276 1.00 89.69 111 GLU A N 1
ATOM 865 C CA . GLU A 1 111 ? -18.552 4.372 -6.758 1.00 89.69 111 GLU A CA 1
ATOM 866 C C . GLU A 1 111 ? -18.416 5.451 -5.666 1.00 89.69 111 GLU A C 1
ATOM 868 O O . GLU A 1 111 ? -18.084 6.599 -5.943 1.00 89.69 111 GLU A O 1
ATOM 873 N N . LYS A 1 112 ? -18.683 5.086 -4.406 1.00 89.06 112 LYS A N 1
ATOM 874 C CA . LYS A 1 112 ? -18.695 6.004 -3.255 1.00 89.06 112 LYS A CA 1
ATOM 875 C C . LYS A 1 112 ? -17.441 5.892 -2.383 1.00 89.06 112 LYS A C 1
ATOM 877 O O . LYS A 1 112 ? -17.525 6.190 -1.189 1.00 89.06 112 LYS A O 1
ATOM 882 N N . ASP A 1 113 ? -16.326 5.424 -2.935 1.00 85.38 113 ASP A N 1
ATOM 883 C CA . ASP A 1 113 ? -15.046 5.411 -2.220 1.00 85.38 113 ASP A CA 1
ATOM 884 C C . ASP A 1 113 ? -14.484 6.841 -2.056 1.00 85.38 113 ASP A C 1
ATOM 886 O O . ASP A 1 113 ? -14.686 7.679 -2.939 1.00 85.38 113 ASP A O 1
ATOM 890 N N . ARG A 1 114 ? -13.873 7.160 -0.905 1.00 75.38 114 ARG A N 1
ATOM 891 C CA . ARG A 1 114 ? -13.515 8.539 -0.500 1.00 75.38 114 ARG A CA 1
ATOM 892 C C . ARG A 1 114 ? -12.086 8.694 0.009 1.00 75.38 114 ARG A C 1
ATOM 894 O O . ARG A 1 114 ? -11.609 7.820 0.761 1.00 75.38 114 ARG A O 1
#

Secondary structure (DSSP, 8-state):
---EEES----TTSHHHHHHHBSSGGGGGGHHHHHHHHHSTTTTT-EEEGGGTB-GGGS-S-HHHHHHHTT-TTTTT-EEEHHHHHHHHT---SS-GGG--SS-EEE---TT--

Foldseek 3Di:
DDEAEDQDDADLVDLVSLCQFFPHNVCSVCLVVLLVQCVPPVQVAPWDFVVRGGPLVQVDPDNVVSVVQCVDCVGSVDTDGSVVSSCRNPDDDPADPVRDDPHYYHHPHDPPRD

pLDDT: mean 89.93, std 4.45, range [63.41, 95.19]

Sequence (114 aa):
MAGVVGLTFLDERIYRVRHETVIHPLLAPTVPLVVGLGRIPGLRRMKVPMKWLSRMYTLVNDKKLLSIFLKDRTSAGASVSLGFLSSFMSYRPDVEPENFAVCPVLLAQPEKDR